Protein AF-A0A0A1YQT6-F1 (afdb_monomer)

Sequence (61 aa):
MESTKAEQRQYHAMRAHIDQLLAKGWSISGRDPLRLESAGHSCIVRHGMLISDIASSARAA

Organism: NCBI:txid1395571

Nearest PDB structures (foldseek):
  8iek-assembly1_P  TM=6.579E-01  e=6.734E+00  Homo sapiens
  4qa8-assembly1_A  TM=5.752E-01  e=9.924E+00  Mycobacterium tuberculosis variant bovis AF2122/97
  6sx4-assembly4_DDD  TM=5.014E-01  e=7.663E+00  Corynebacterium glutamicum
  6sx4-assembly2_BBB  TM=4.787E-01  e=6.734E+00  Corynebacterium glutamicum

Radius of gyration: 13.99 Å; Cα contacts (8 Å, |Δi|>4): 58; chains: 1; bounding box: 42×24×33 Å

Solvent-accessible surface area (backbone atoms only — not comparable to full-atom values): 3825 Å² total; per-residue (Å²): 143,88,82,82,72,64,74,72,62,77,42,54,71,56,52,53,49,52,48,53,40,41,75,72,62,34,42,79,78,38,77,86,62,35,23,37,34,39,98,79,39,38,30,38,43,53,99,92,40,79,43,70,46,73,59,71,84,75,74,74,129

Structure (mmCIF, N/CA/C/O backbone):
data_AF-A0A0A1YQT6-F1
#
_entry.id   AF-A0A0A1YQT6-F1
#
loop_
_atom_site.group_PDB
_atom_site.id
_atom_site.type_symbol
_atom_site.label_atom_id
_atom_site.label_alt_id
_atom_site.label_comp_id
_atom_site.label_asym_id
_atom_site.label_entity_id
_atom_site.label_seq_id
_atom_site.pdbx_PDB_ins_code
_atom_site.Cartn_x
_atom_site.Cartn_y
_atom_site.Cartn_z
_atom_site.occupancy
_atom_site.B_iso_or_equiv
_atom_site.auth_seq_id
_atom_site.auth_comp_id
_atom_site.auth_asym_id
_atom_site.auth_atom_id
_atom_site.pdbx_PDB_model_num
ATOM 1 N N . MET A 1 1 ? -24.130 17.561 3.174 1.00 44.00 1 MET A N 1
ATOM 2 C CA . MET A 1 1 ? -23.677 16.317 2.518 1.00 44.00 1 MET A CA 1
ATOM 3 C C . MET A 1 1 ? -22.371 15.919 3.185 1.00 44.00 1 MET A C 1
ATOM 5 O O . MET A 1 1 ? -21.313 16.360 2.770 1.00 44.00 1 MET A O 1
ATOM 9 N N . GLU A 1 2 ? -22.459 15.204 4.304 1.00 51.06 2 GLU A N 1
ATOM 10 C CA . GLU A 1 2 ? -21.302 14.806 5.109 1.00 51.06 2 GLU A CA 1
ATOM 11 C C . GLU A 1 2 ? -21.320 13.284 5.219 1.00 51.06 2 GLU A C 1
ATOM 13 O O . GLU A 1 2 ? -22.075 12.707 5.992 1.00 51.06 2 GLU A O 1
ATOM 18 N N . SER A 1 3 ? -20.574 12.609 4.349 1.00 46.84 3 SER A N 1
ATOM 19 C CA . SER A 1 3 ? -20.436 11.148 4.369 1.00 46.84 3 SER A CA 1
ATOM 20 C C . SER A 1 3 ? -19.119 10.748 3.708 1.00 46.84 3 SER A C 1
ATOM 22 O O . SER A 1 3 ? -19.104 10.024 2.733 1.00 46.84 3 SER A O 1
ATOM 24 N N . THR A 1 4 ? -17.993 11.253 4.218 1.00 53.84 4 THR A N 1
ATOM 25 C CA . THR A 1 4 ? -16.639 10.865 3.755 1.00 53.84 4 THR A CA 1
ATOM 26 C C . THR A 1 4 ? -15.829 10.116 4.825 1.00 53.84 4 THR A C 1
ATOM 28 O O . THR A 1 4 ? -14.669 9.757 4.615 1.00 53.84 4 THR A O 1
ATOM 31 N N . LYS A 1 5 ? -16.425 9.854 6.001 1.00 53.03 5 LYS A N 1
ATOM 32 C CA . LYS A 1 5 ? -15.755 9.215 7.154 1.00 53.03 5 LYS A CA 1
ATOM 33 C C . LYS A 1 5 ? -16.131 7.748 7.396 1.00 53.03 5 LYS A C 1
ATOM 35 O O . LYS A 1 5 ? -15.417 7.076 8.139 1.00 53.03 5 LYS A O 1
ATOM 40 N N . ALA A 1 6 ? -17.219 7.247 6.806 1.00 49.25 6 ALA A N 1
ATOM 41 C CA . ALA A 1 6 ? -17.705 5.887 7.067 1.00 49.25 6 ALA A CA 1
ATOM 42 C C . ALA A 1 6 ? -17.082 4.831 6.136 1.00 49.25 6 ALA A C 1
ATOM 44 O O . ALA A 1 6 ? -16.738 3.744 6.593 1.00 49.25 6 ALA A O 1
ATOM 45 N N . GLU A 1 7 ? -16.838 5.167 4.868 1.00 51.34 7 GLU A N 1
ATOM 46 C CA . GLU A 1 7 ? -16.278 4.236 3.872 1.00 51.34 7 GLU A CA 1
ATOM 47 C C . GLU A 1 7 ? -14.823 3.845 4.184 1.00 51.34 7 GLU A C 1
ATOM 49 O O . GLU A 1 7 ? -14.390 2.727 3.914 1.00 51.34 7 GLU A O 1
ATOM 54 N N . GLN A 1 8 ? -14.077 4.720 4.872 1.00 53.91 8 GLN A N 1
ATOM 55 C CA . GLN A 1 8 ? -12.708 4.437 5.323 1.00 53.91 8 GLN A CA 1
ATOM 56 C C . GLN A 1 8 ? -12.627 3.308 6.366 1.00 53.91 8 GLN A C 1
ATOM 58 O O . GLN A 1 8 ? -11.551 2.741 6.559 1.00 53.91 8 GLN A O 1
ATOM 63 N N . ARG A 1 9 ? -13.735 2.987 7.051 1.00 53.66 9 ARG A N 1
ATOM 64 C CA . ARG A 1 9 ? -13.781 1.950 8.097 1.00 53.66 9 ARG A CA 1
ATOM 65 C C . ARG A 1 9 ? -14.132 0.565 7.561 1.00 53.66 9 ARG A C 1
ATOM 67 O O . ARG A 1 9 ? -13.898 -0.423 8.244 1.00 53.66 9 ARG A O 1
ATOM 74 N N . GLN A 1 10 ? -14.675 0.450 6.352 1.00 56.22 10 GLN A N 1
ATOM 75 C CA . GLN A 1 10 ? -15.125 -0.854 5.850 1.00 56.22 10 GLN A CA 1
ATOM 76 C C . GLN A 1 10 ? -13.975 -1.752 5.379 1.00 56.22 10 GLN A C 1
ATOM 78 O O . GLN A 1 10 ? -14.117 -2.970 5.367 1.00 56.22 10 GLN A O 1
ATOM 83 N N . TYR A 1 11 ? -12.804 -1.183 5.085 1.00 64.50 11 TYR A N 1
ATOM 84 C CA . TYR A 1 11 ? -11.659 -1.940 4.581 1.00 64.50 11 TYR A CA 1
ATOM 85 C C . TYR A 1 11 ? -10.437 -1.856 5.505 1.00 64.50 11 T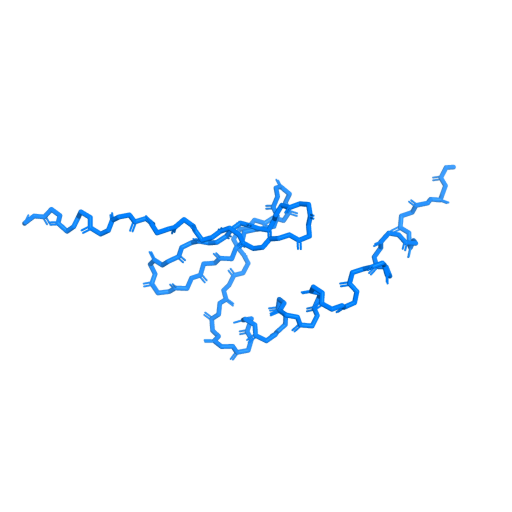YR A C 1
ATOM 87 O O . TYR A 1 11 ? -9.312 -1.667 5.043 1.00 64.50 11 TYR A O 1
ATOM 95 N N . HIS A 1 12 ? -10.631 -2.018 6.820 1.00 71.31 12 HIS A N 1
ATOM 96 C CA . HIS A 1 12 ? -9.519 -2.089 7.782 1.00 71.31 12 HIS A CA 1
ATOM 97 C C . HIS A 1 12 ? -8.460 -3.126 7.378 1.00 71.31 12 HIS A C 1
ATOM 99 O O . HIS A 1 12 ? -7.266 -2.834 7.431 1.00 71.31 12 HIS A O 1
ATOM 105 N N . ALA A 1 13 ? -8.894 -4.296 6.899 1.00 75.25 13 ALA A N 1
ATOM 106 C CA . ALA A 1 13 ? -8.000 -5.343 6.412 1.00 75.25 13 ALA A CA 1
ATOM 107 C C . ALA A 1 13 ? -7.175 -4.889 5.194 1.00 75.25 13 ALA A C 1
ATOM 109 O O . ALA A 1 13 ? -5.970 -5.119 5.146 1.00 75.25 13 ALA A O 1
ATOM 110 N N . MET A 1 14 ? -7.794 -4.174 4.248 1.00 77.31 14 MET A N 1
ATOM 111 C CA . MET A 1 14 ? -7.089 -3.614 3.091 1.00 77.31 14 MET A CA 1
ATOM 112 C C . MET A 1 14 ? -6.066 -2.568 3.517 1.00 77.31 14 MET A C 1
ATOM 114 O O . MET A 1 14 ? -4.948 -2.555 3.021 1.00 77.31 14 MET A O 1
ATOM 118 N N . ARG A 1 15 ? -6.440 -1.681 4.441 1.00 77.56 15 ARG A N 1
ATOM 119 C CA . ARG A 1 15 ? -5.547 -0.623 4.908 1.00 77.56 15 ARG 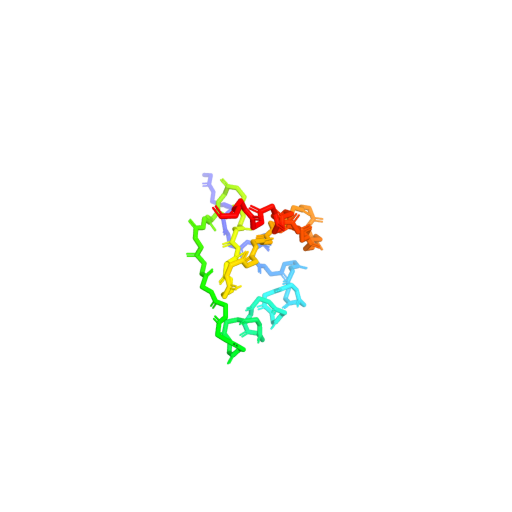A CA 1
ATOM 120 C C . ARG A 1 15 ? -4.336 -1.205 5.633 1.00 77.56 15 ARG A C 1
ATOM 122 O O . ARG A 1 15 ? -3.229 -0.770 5.356 1.00 77.56 15 ARG A O 1
ATOM 129 N N . ALA A 1 16 ? -4.536 -2.224 6.471 1.00 83.12 16 ALA A N 1
ATOM 130 C CA . ALA A 1 16 ? -3.442 -2.971 7.088 1.00 83.12 16 ALA A CA 1
ATOM 131 C C . ALA A 1 16 ? -2.561 -3.666 6.038 1.00 83.12 16 ALA A C 1
ATOM 133 O O . ALA A 1 16 ? -1.342 -3.677 6.169 1.00 83.12 16 ALA A O 1
ATOM 134 N N . HIS A 1 17 ? -3.158 -4.203 4.971 1.00 82.25 17 HIS A N 1
ATOM 135 C CA . HIS A 1 17 ? -2.402 -4.813 3.882 1.00 82.25 17 HIS A CA 1
ATOM 136 C C . HIS A 1 17 ? -1.574 -3.787 3.092 1.00 82.25 17 HIS A C 1
ATOM 138 O O . HIS A 1 17 ? -0.402 -4.027 2.819 1.00 82.25 17 HIS A O 1
ATOM 144 N N . ILE A 1 18 ? -2.143 -2.618 2.784 1.00 81.62 18 ILE A N 1
ATOM 145 C CA . ILE A 1 18 ? -1.420 -1.498 2.164 1.00 81.62 18 ILE A CA 1
ATOM 146 C C . ILE A 1 18 ? -0.273 -1.046 3.071 1.00 81.62 18 ILE A C 1
ATOM 148 O O . ILE A 1 18 ? 0.831 -0.845 2.584 1.00 81.62 18 ILE A O 1
ATOM 152 N N . ASP A 1 19 ? -0.502 -0.937 4.379 1.00 86.12 19 ASP A N 1
ATOM 153 C CA . ASP A 1 19 ? 0.527 -0.553 5.350 1.00 86.12 19 ASP A CA 1
ATOM 154 C C . ASP A 1 19 ? 1.673 -1.577 5.406 1.00 86.12 19 ASP A C 1
ATOM 156 O O . ASP A 1 19 ? 2.844 -1.212 5.351 1.00 86.12 19 ASP A O 1
ATOM 160 N N . GLN A 1 20 ? 1.354 -2.877 5.373 1.00 86.62 20 GLN A N 1
ATOM 161 C CA . GLN A 1 20 ? 2.356 -3.939 5.239 1.00 86.62 20 GLN A CA 1
ATOM 162 C C . GLN A 1 20 ? 3.147 -3.841 3.931 1.00 86.62 20 GLN A C 1
ATOM 164 O O . GLN A 1 20 ? 4.336 -4.151 3.915 1.00 86.62 20 GLN A O 1
ATOM 169 N N . LEU A 1 21 ? 2.513 -3.443 2.825 1.00 84.12 21 LEU A N 1
ATOM 170 C CA . LEU A 1 21 ? 3.204 -3.227 1.554 1.00 84.12 21 LEU A CA 1
ATOM 171 C C . LEU A 1 21 ? 4.114 -2.000 1.633 1.00 84.12 21 LEU A C 1
ATOM 173 O O . LEU A 1 21 ? 5.277 -2.086 1.248 1.00 84.12 21 LEU A O 1
ATOM 177 N N . LEU A 1 22 ? 3.638 -0.899 2.211 1.00 85.75 22 LEU A N 1
ATOM 178 C CA . LEU A 1 22 ? 4.453 0.288 2.467 1.00 85.75 22 LEU A CA 1
ATOM 179 C C . LEU A 1 22 ? 5.675 -0.046 3.335 1.00 85.75 22 LEU A C 1
ATOM 181 O O . LEU A 1 22 ? 6.796 0.313 2.985 1.00 85.75 22 LEU A O 1
ATOM 185 N N . ALA A 1 23 ? 5.487 -0.821 4.406 1.00 88.38 23 ALA A N 1
ATOM 186 C CA . ALA A 1 23 ? 6.568 -1.293 5.273 1.00 88.38 23 ALA A CA 1
ATOM 187 C C . ALA A 1 23 ? 7.567 -2.215 4.549 1.00 88.38 23 ALA A C 1
ATOM 189 O O . ALA A 1 23 ? 8.743 -2.251 4.901 1.00 88.38 23 ALA A O 1
ATOM 190 N N . LYS A 1 24 ? 7.126 -2.937 3.510 1.00 85.94 24 LYS A N 1
ATOM 191 C CA . LYS A 1 24 ? 7.991 -3.742 2.629 1.00 85.94 24 LYS A CA 1
ATOM 192 C C . LYS A 1 24 ? 8.761 -2.906 1.598 1.00 85.94 24 LYS A C 1
ATOM 194 O O . LYS A 1 24 ? 9.529 -3.478 0.831 1.00 85.94 24 LYS A O 1
ATOM 199 N N . GLY A 1 25 ? 8.562 -1.587 1.554 1.00 88.44 25 GLY A N 1
ATOM 200 C CA . GLY A 1 25 ? 9.212 -0.692 0.594 1.00 88.44 25 GLY A CA 1
ATOM 201 C C . GLY A 1 25 ? 8.397 -0.434 -0.673 1.00 88.44 25 GLY A C 1
ATOM 202 O O . GLY A 1 25 ? 8.955 -0.031 -1.693 1.00 88.44 25 GLY A O 1
ATOM 203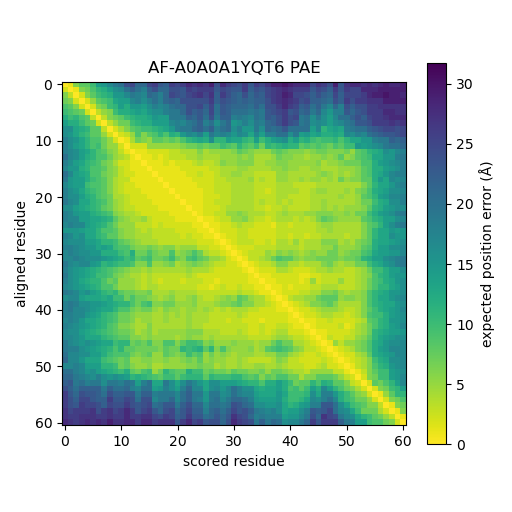 N N . TRP A 1 26 ? 7.085 -0.676 -0.644 1.00 88.19 26 TRP A N 1
ATOM 204 C CA . TRP A 1 26 ? 6.195 -0.192 -1.696 1.00 88.19 26 TRP A CA 1
ATOM 205 C C . TRP A 1 26 ? 5.910 1.295 -1.492 1.00 88.19 26 TRP A C 1
ATOM 207 O O . TRP A 1 26 ? 5.817 1.778 -0.368 1.00 88.19 26 TRP A O 1
ATOM 217 N N . SER A 1 27 ? 5.747 2.027 -2.586 1.00 87.56 27 SER A N 1
ATOM 218 C CA . SER A 1 27 ? 5.404 3.448 -2.587 1.00 87.56 27 SER A CA 1
ATOM 219 C C . SER A 1 27 ? 4.053 3.658 -3.249 1.00 87.56 27 SER A C 1
ATOM 221 O O . SER A 1 27 ? 3.724 2.983 -4.217 1.00 87.56 27 SER A O 1
ATOM 223 N N . ILE A 1 28 ? 3.245 4.582 -2.729 1.00 88.06 28 ILE A N 1
ATOM 224 C CA . ILE A 1 28 ? 1.957 4.917 -3.345 1.00 88.06 28 ILE A CA 1
ATOM 225 C C . ILE A 1 28 ? 2.201 5.894 -4.495 1.00 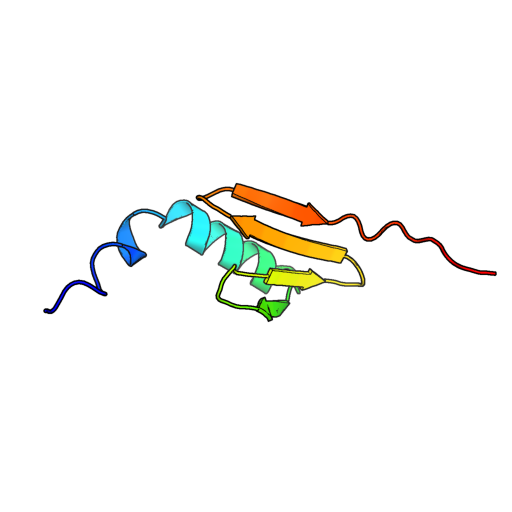88.06 28 ILE A C 1
ATOM 227 O O . ILE A 1 28 ? 2.503 7.060 -4.248 1.00 88.06 28 ILE A O 1
ATOM 231 N N . SER A 1 29 ? 1.996 5.436 -5.726 1.00 86.75 29 SER A N 1
ATOM 232 C CA . SER A 1 29 ? 2.147 6.249 -6.943 1.00 86.75 29 SER A CA 1
ATOM 233 C C . SER A 1 29 ? 0.833 6.841 -7.452 1.00 86.75 29 SER A C 1
ATOM 235 O O . SER A 1 29 ? 0.830 7.742 -8.283 1.00 86.75 29 SER A O 1
ATOM 237 N N . GLY A 1 30 ? -0.308 6.375 -6.938 1.00 83.25 30 GLY A N 1
ATOM 238 C CA . GLY A 1 30 ? -1.635 6.884 -7.290 1.00 83.25 30 GLY A CA 1
ATOM 239 C C . GLY A 1 30 ? -2.643 6.598 -6.184 1.00 83.25 30 GLY A C 1
ATOM 240 O O . GLY A 1 30 ? -2.453 5.662 -5.412 1.00 83.25 30 GLY A O 1
ATOM 241 N N . A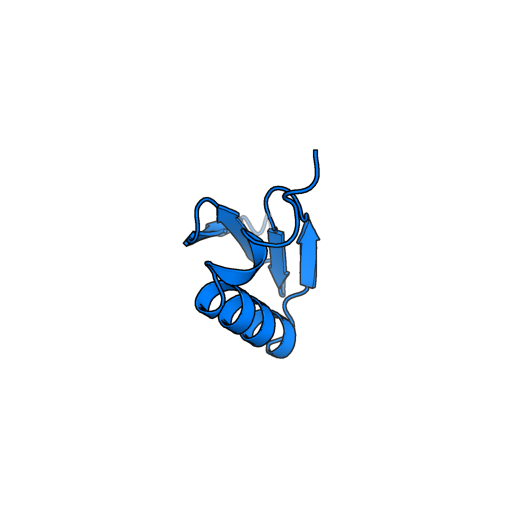RG A 1 31 ? -3.698 7.409 -6.054 1.00 79.88 31 ARG A N 1
ATOM 242 C CA . ARG A 1 31 ? -4.693 7.267 -4.968 1.00 79.88 31 ARG A CA 1
ATOM 243 C C . ARG A 1 31 ? -6.134 7.063 -5.432 1.00 79.88 31 ARG A C 1
ATOM 245 O O . ARG A 1 31 ? -6.946 6.659 -4.612 1.00 79.88 31 ARG A O 1
ATOM 252 N N . ASP A 1 32 ? -6.428 7.264 -6.713 1.00 71.75 32 ASP A N 1
ATOM 253 C CA . ASP A 1 32 ? -7.737 6.978 -7.303 1.00 71.75 32 ASP A CA 1
ATOM 254 C C . ASP A 1 32 ? -7.564 6.530 -8.768 1.00 71.75 32 ASP A C 1
ATOM 256 O O . ASP A 1 32 ? -7.394 7.368 -9.654 1.00 71.75 32 ASP A O 1
ATOM 260 N N . PRO A 1 33 ? -7.490 5.211 -9.041 1.00 75.06 33 PRO A N 1
ATOM 261 C CA . PRO A 1 33 ? -7.411 4.097 -8.086 1.00 75.06 33 PRO A CA 1
ATOM 262 C C . PRO A 1 33 ? -6.062 4.050 -7.342 1.00 75.06 33 PRO A C 1
ATOM 264 O O . PRO A 1 33 ? -5.051 4.559 -7.834 1.00 75.06 33 PRO A O 1
ATOM 267 N N . LEU A 1 34 ? -6.026 3.433 -6.155 1.00 82.50 34 LEU A N 1
ATOM 268 C CA . LEU A 1 34 ? -4.810 3.364 -5.340 1.00 82.50 34 LEU A CA 1
ATOM 269 C C . LEU A 1 34 ? -3.755 2.481 -6.019 1.00 82.50 34 LEU A C 1
ATOM 271 O O . LEU A 1 34 ? -3.961 1.282 -6.177 1.00 82.50 34 LEU A O 1
ATOM 275 N N . ARG A 1 35 ? -2.634 3.076 -6.431 1.00 86.94 35 ARG A N 1
ATOM 276 C CA . ARG A 1 35 ? -1.508 2.394 -7.074 1.00 86.94 35 ARG A CA 1
ATOM 277 C C . ARG A 1 35 ? -0.320 2.335 -6.137 1.00 86.94 35 ARG A C 1
ATOM 279 O O . ARG A 1 35 ? 0.025 3.337 -5.516 1.00 86.94 35 ARG A O 1
ATOM 286 N N . LEU A 1 36 ? 0.303 1.172 -6.079 1.00 87.62 36 LEU A N 1
ATOM 287 C CA . LEU A 1 36 ? 1.512 0.888 -5.330 1.00 87.62 36 LEU A CA 1
ATOM 288 C C . LEU A 1 36 ? 2.598 0.469 -6.318 1.00 87.62 36 LEU A C 1
ATOM 290 O O . LEU A 1 36 ? 2.334 -0.335 -7.2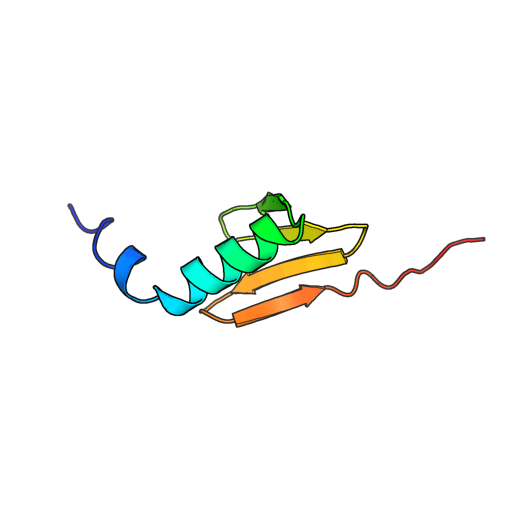05 1.00 87.62 36 LEU A O 1
ATOM 294 N N . GLU A 1 37 ? 3.810 0.974 -6.154 1.00 87.00 37 GLU A N 1
ATOM 295 C CA . GLU A 1 37 ? 4.970 0.600 -6.959 1.00 87.00 37 GLU A CA 1
ATOM 296 C C . GLU A 1 37 ? 6.117 0.144 -6.059 1.00 87.00 37 GLU A C 1
ATOM 298 O O . GLU A 1 37 ? 6.337 0.694 -4.979 1.00 87.00 37 GLU A O 1
ATOM 303 N N . SER A 1 38 ? 6.852 -0.878 -6.488 1.00 85.56 38 SER A N 1
ATOM 304 C CA . SER A 1 38 ? 8.035 -1.372 -5.786 1.00 85.56 38 SER A CA 1
ATOM 305 C C . SER A 1 38 ? 8.995 -2.029 -6.765 1.00 85.56 38 SER A C 1
ATOM 307 O O . SER A 1 38 ? 8.607 -2.951 -7.471 1.00 85.56 38 SER A O 1
ATOM 309 N N . ALA A 1 39 ? 10.243 -1.557 -6.819 1.00 81.81 39 ALA A N 1
ATOM 310 C CA . ALA A 1 39 ? 11.334 -2.184 -7.578 1.00 81.81 39 ALA A CA 1
ATOM 311 C C . ALA A 1 39 ? 10.982 -2.591 -9.034 1.00 81.81 39 ALA A C 1
ATOM 313 O O . ALA A 1 39 ? 11.434 -3.625 -9.520 1.00 81.81 39 ALA A O 1
ATOM 314 N N . GLY A 1 40 ? 10.170 -1.786 -9.733 1.00 80.88 40 GLY A N 1
ATOM 315 C CA . GLY A 1 40 ? 9.729 -2.053 -11.113 1.00 80.88 40 GLY A CA 1
ATOM 316 C C . GLY A 1 40 ? 8.437 -2.870 -11.242 1.00 80.88 40 GLY A C 1
ATOM 317 O O . GLY A 1 40 ? 8.022 -3.182 -12.352 1.00 80.88 40 GLY A O 1
ATOM 318 N N . HIS A 1 41 ? 7.793 -3.211 -10.129 1.00 82.94 41 HIS A N 1
ATOM 319 C CA . HIS A 1 41 ? 6.481 -3.846 -10.086 1.00 82.94 41 HIS A CA 1
ATOM 320 C C . HIS A 1 41 ? 5.437 -2.785 -9.749 1.00 82.94 41 HIS A C 1
ATOM 322 O O . HIS A 1 41 ? 5.653 -1.984 -8.837 1.00 82.94 41 HIS A O 1
ATOM 328 N N . SER A 1 42 ? 4.298 -2.803 -10.440 1.00 85.38 42 SER A N 1
ATOM 329 C CA . SER A 1 42 ? 3.188 -1.904 -10.140 1.00 85.38 42 SER A CA 1
ATOM 330 C C . SER A 1 42 ? 1.931 -2.702 -9.800 1.00 85.38 42 SER A C 1
ATOM 332 O O . SER A 1 42 ? 1.660 -3.762 -10.350 1.00 85.38 42 SER A O 1
ATOM 334 N N . CYS A 1 43 ? 1.172 -2.231 -8.823 1.00 85.00 43 CYS A N 1
ATOM 335 C CA . CYS A 1 43 ? -0.035 -2.877 -8.334 1.00 85.00 43 CYS A CA 1
ATOM 336 C C . CYS A 1 43 ? -1.131 -1.832 -8.187 1.00 85.00 43 CYS A C 1
ATOM 338 O O . CYS A 1 43 ? -0.875 -0.711 -7.758 1.00 85.00 43 CYS A O 1
ATOM 340 N N . IL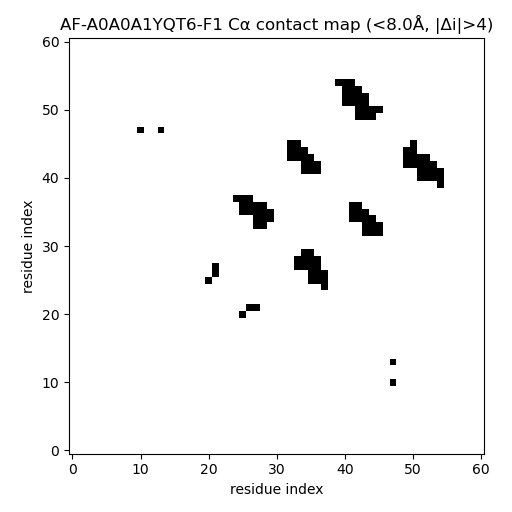E A 1 44 ? -2.368 -2.197 -8.500 1.00 86.56 44 ILE A N 1
ATOM 341 C CA . ILE A 1 44 ? -3.524 -1.310 -8.429 1.00 86.56 44 ILE A CA 1
ATOM 342 C C . ILE A 1 44 ? -4.580 -1.952 -7.542 1.00 86.56 44 ILE A C 1
ATOM 344 O O . ILE A 1 44 ? -5.036 -3.061 -7.798 1.00 86.56 44 ILE A O 1
ATOM 348 N N . VAL A 1 45 ? -5.012 -1.241 -6.511 1.00 81.69 45 VAL A N 1
ATOM 349 C CA . VAL A 1 45 ? -6.120 -1.655 -5.661 1.00 81.69 45 VAL A CA 1
ATOM 350 C C . VAL A 1 45 ? -7.431 -1.193 -6.293 1.00 81.69 45 VAL A C 1
ATOM 352 O O . VAL A 1 45 ? -7.677 0.006 -6.439 1.00 81.69 45 VAL A O 1
ATOM 355 N N . ARG A 1 46 ? -8.294 -2.143 -6.663 1.00 81.31 46 ARG A N 1
ATOM 356 C CA . ARG A 1 46 ? -9.643 -1.896 -7.196 1.00 81.31 46 ARG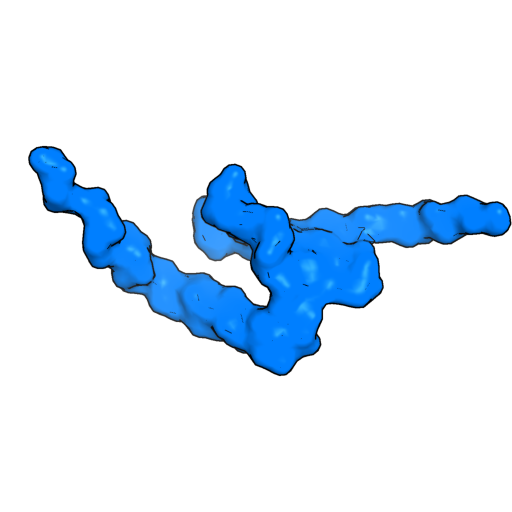 A CA 1
ATOM 357 C C . ARG A 1 46 ? -10.658 -2.751 -6.451 1.00 81.31 46 ARG A C 1
ATOM 359 O O . ARG A 1 46 ? -10.429 -3.936 -6.254 1.00 81.31 46 ARG A O 1
ATOM 366 N N . HIS A 1 47 ? -11.781 -2.156 -6.047 1.00 74.44 47 HIS A N 1
ATOM 367 C CA . HIS A 1 47 ? -12.904 -2.859 -5.400 1.00 74.44 47 HIS A CA 1
ATOM 368 C C . HIS A 1 47 ? -12.530 -3.739 -4.192 1.00 74.44 47 HIS A C 1
ATOM 370 O O . HIS A 1 4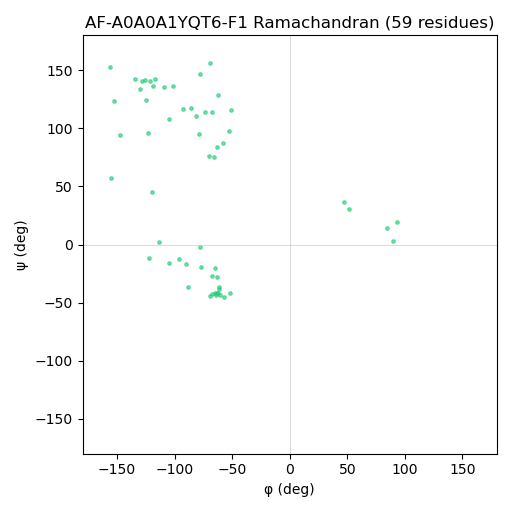7 ? -13.173 -4.754 -3.949 1.00 74.44 47 HIS A O 1
ATOM 376 N N . GLY A 1 48 ? -11.487 -3.394 -3.434 1.00 73.19 48 GLY A N 1
ATOM 377 C CA . GLY A 1 48 ? -11.062 -4.262 -2.336 1.00 73.19 48 GLY A CA 1
ATOM 378 C C . GLY A 1 48 ? -10.115 -5.400 -2.754 1.00 73.19 48 GLY A C 1
ATOM 379 O O . GLY A 1 48 ? -9.859 -6.289 -1.948 1.00 73.19 48 GLY A O 1
ATOM 380 N N . MET A 1 49 ? -9.538 -5.357 -3.958 1.00 77.69 49 MET A N 1
ATOM 381 C CA . MET A 1 49 ? -8.564 -6.337 -4.450 1.00 77.69 49 MET A CA 1
ATOM 382 C C . MET A 1 49 ? -7.303 -5.659 -4.974 1.00 77.69 49 MET A C 1
ATOM 384 O O . MET A 1 49 ? -7.385 -4.621 -5.626 1.00 77.69 49 MET A O 1
ATOM 388 N N . LEU A 1 50 ? -6.144 -6.257 -4.705 1.00 79.44 50 LEU A N 1
ATOM 389 C CA . LEU A 1 50 ? -4.857 -5.797 -5.212 1.00 79.44 50 LEU A CA 1
ATOM 390 C C . LEU A 1 50 ? -4.544 -6.526 -6.521 1.00 79.44 50 LEU A C 1
ATOM 392 O O . LEU A 1 50 ? -4.432 -7.748 -6.547 1.00 79.44 50 LEU A O 1
ATOM 396 N N . ILE A 1 51 ? -4.453 -5.769 -7.607 1.00 84.69 51 ILE A N 1
ATOM 397 C CA . ILE A 1 51 ? -4.211 -6.263 -8.960 1.00 84.69 51 ILE A CA 1
ATOM 398 C C . ILE A 1 51 ? -2.768 -5.931 -9.306 1.00 84.69 51 ILE A C 1
ATOM 400 O O . ILE A 1 51 ? -2.440 -4.765 -9.517 1.00 84.69 51 ILE A O 1
ATOM 404 N N . SER A 1 52 ? -1.907 -6.939 -9.344 1.00 75.44 52 SER A N 1
ATOM 405 C CA . SER A 1 52 ? -0.526 -6.773 -9.780 1.00 75.44 52 SER A CA 1
ATOM 406 C C . SER A 1 52 ? -0.497 -6.604 -11.293 1.00 75.44 52 SER A C 1
ATOM 408 O O . SER A 1 52 ? -0.820 -7.536 -12.028 1.00 75.44 52 SER A O 1
ATOM 410 N N . ASP A 1 53 ? -0.090 -5.432 -11.758 1.00 70.00 53 ASP A N 1
ATOM 411 C CA . ASP A 1 53 ? 0.427 -5.298 -13.106 1.00 70.00 53 ASP A CA 1
ATOM 412 C C . ASP A 1 53 ? 1.866 -5.806 -13.034 1.00 70.00 53 ASP A C 1
ATOM 414 O O . ASP A 1 53 ? 2.803 -5.118 -12.613 1.00 70.00 53 ASP A O 1
ATOM 418 N N . ILE A 1 54 ? 2.038 -7.084 -13.374 1.00 61.91 54 ILE A N 1
ATOM 419 C CA . ILE A 1 54 ? 3.336 -7.545 -13.840 1.00 61.91 54 ILE A CA 1
ATOM 420 C C . ILE A 1 54 ? 3.590 -6.772 -15.126 1.00 61.91 54 ILE A C 1
ATOM 422 O O . ILE A 1 54 ? 3.279 -7.264 -16.208 1.00 61.91 54 ILE A O 1
ATOM 426 N N . ALA A 1 55 ? 4.104 -5.545 -14.991 1.00 54.84 55 ALA A N 1
ATOM 427 C CA . ALA A 1 55 ? 4.734 -4.820 -16.069 1.00 54.84 55 ALA A CA 1
ATOM 428 C C . ALA A 1 55 ? 5.768 -5.803 -16.584 1.00 54.84 55 ALA A C 1
ATOM 430 O O . ALA A 1 55 ? 6.793 -6.055 -15.944 1.00 54.84 55 ALA A O 1
ATOM 431 N N . SER A 1 56 ? 5.381 -6.503 -17.649 1.00 49.88 56 SER A N 1
ATOM 432 C CA . SER A 1 56 ? 6.154 -7.565 -18.242 1.00 49.88 56 SER A CA 1
ATOM 433 C C . SER A 1 56 ? 7.516 -6.950 -18.429 1.00 49.88 56 SER A C 1
ATOM 435 O O . SER A 1 56 ? 7.627 -5.940 -19.130 1.00 49.88 56 SER A O 1
ATOM 437 N N . SER A 1 57 ? 8.517 -7.488 -17.737 1.00 52.78 57 SER A N 1
ATOM 438 C CA . SER A 1 57 ? 9.899 -7.123 -17.972 1.00 52.78 57 SER A CA 1
ATOM 439 C C . SER A 1 57 ? 10.233 -7.610 -19.380 1.00 52.78 57 SER A C 1
ATOM 441 O O . SER A 1 57 ? 10.890 -8.625 -19.582 1.00 52.78 57 SER A O 1
ATOM 443 N N . ALA A 1 58 ? 9.740 -6.891 -20.385 1.00 52.31 58 ALA A N 1
ATOM 444 C CA . ALA A 1 58 ? 10.380 -6.756 -21.663 1.00 52.31 58 ALA A CA 1
ATOM 445 C C . ALA A 1 58 ? 11.606 -5.894 -21.374 1.00 52.31 58 ALA A C 1
ATOM 447 O O . ALA A 1 58 ? 11.641 -4.686 -21.593 1.00 52.31 58 ALA A O 1
ATOM 448 N N . ARG A 1 59 ? 12.601 -6.555 -20.784 1.00 49.72 59 ARG A N 1
ATOM 449 C CA . ARG A 1 59 ? 13.994 -6.167 -20.858 1.00 49.72 59 ARG A CA 1
ATOM 450 C C . ARG A 1 59 ? 14.326 -6.150 -22.351 1.00 49.72 59 ARG A C 1
ATOM 452 O O . ARG A 1 59 ? 14.682 -7.179 -22.917 1.00 49.72 59 ARG A O 1
ATOM 459 N N . ALA A 1 60 ? 14.078 -5.015 -23.003 1.00 43.84 60 ALA A N 1
ATOM 460 C CA . ALA A 1 60 ? 14.650 -4.736 -24.306 1.00 43.84 60 ALA A CA 1
ATOM 461 C C . ALA A 1 60 ? 16.172 -4.710 -24.120 1.00 43.84 60 ALA A C 1
ATOM 463 O O . ALA A 1 60 ? 16.671 -4.130 -23.152 1.00 43.84 60 ALA A O 1
ATOM 464 N N . ALA A 1 61 ? 16.826 -5.480 -24.982 1.00 38.25 61 ALA A N 1
ATOM 465 C CA . ALA A 1 61 ? 18.247 -5.786 -25.012 1.00 38.25 61 ALA A CA 1
ATOM 466 C C . ALA A 1 61 ? 19.155 -4.551 -25.070 1.00 38.25 61 ALA A C 1
ATOM 468 O O . ALA A 1 61 ? 18.708 -3.506 -25.595 1.00 38.25 61 ALA A O 1
#

Secondary structure (DSSP, 8-state):
---SSSGGGTTHHHHHHHHHHHHTT-EEEEETTEEEEETTEEEEEETTEEEEE--------

Foldseek 3Di:
DDDPPPVVPPPPVLVVVVVVVVVVVWDFPDVVQTWTDDPHWIWTDDPNDIRTPPPPPPVPD

Mean predicted aligned error: 10.21 Å

pLDDT: mean 72.55, std 15.07, range [38.25, 88.44]